Protein AF-A0A8J2TGL0-F1 (afdb_monomer_lite)

Secondary structure (DSSP, 8-state):
--------HHHHHHTSHHHHHTT---SSS-HHHHHHHHHHHHHHHHHHHHHHHHHSS-HHHHTT--

pLDDT: mean 70.77, std 12.99, range [52.66, 95.75]

Radius of gyration: 20.9 Å; chains: 1; bounding box: 55×38×40 Å

Foldseek 3Di:
DDDPDPPPVVVVVCVDLLNVQCPDPDPDPTSNVVVVVVVVVVVVVVVLVVCCVVVVQHPVVVVVVD

Sequence (66 aa):
MESKQPVDYYEQQSQRKYGEFATKFQFGSNPSAEIWNGRLAMVGFLLALIIEVTTGQGFLHWLGIY

Structure (mmCIF, N/CA/C/O backbone):
data_AF-A0A8J2TGL0-F1
#
_entry.id   AF-A0A8J2TGL0-F1
#
loop_
_atom_site.group_PDB
_atom_site.id
_atom_site.type_symbol
_atom_site.label_atom_id
_atom_site.label_alt_id
_atom_site.label_comp_id
_atom_site.label_asym_id
_atom_site.label_entity_id
_atom_site.label_seq_id
_atom_site.pdbx_PDB_ins_code
_atom_site.Cartn_x
_atom_site.Cartn_y
_atom_site.Cartn_z
_atom_site.occupancy
_atom_site.B_iso_or_equiv
_atom_site.auth_seq_id
_atom_site.auth_comp_id
_atom_site.auth_asym_id
_atom_site.auth_atom_id
_atom_site.pdbx_PDB_model_num
ATOM 1 N N . MET A 1 1 ? 43.927 18.716 -1.307 1.00 52.66 1 MET A N 1
ATOM 2 C CA . MET A 1 1 ? 42.569 18.573 -0.746 1.00 52.66 1 MET A CA 1
ATOM 3 C C . MET A 1 1 ? 41.714 18.016 -1.867 1.00 52.66 1 MET A C 1
ATOM 5 O O . MET A 1 1 ? 41.366 18.763 -2.767 1.00 52.66 1 MET A O 1
ATOM 9 N N . GLU A 1 2 ? 41.529 16.696 -1.887 1.00 64.56 2 GLU A N 1
ATOM 10 C CA . GLU A 1 2 ? 40.771 15.985 -2.924 1.00 64.56 2 GLU A CA 1
ATOM 11 C C . GLU A 1 2 ? 39.305 16.429 -2.853 1.00 64.56 2 GLU A C 1
ATOM 13 O O . GLU A 1 2 ? 38.582 16.072 -1.918 1.00 64.56 2 GLU A O 1
ATOM 18 N N . SER A 1 3 ? 38.874 17.271 -3.790 1.00 62.19 3 SER A N 1
ATOM 19 C CA . SER A 1 3 ? 37.473 17.648 -3.929 1.00 62.19 3 SER A CA 1
ATOM 20 C C . SER A 1 3 ? 36.708 16.432 -4.443 1.00 62.19 3 SER A C 1
ATOM 22 O O . SER A 1 3 ? 36.725 16.120 -5.632 1.00 62.19 3 SER A O 1
ATOM 24 N N . LYS A 1 4 ? 36.044 15.710 -3.532 1.00 65.00 4 LYS A N 1
ATOM 25 C CA . LYS A 1 4 ? 35.108 14.645 -3.904 1.00 65.00 4 LYS A CA 1
ATOM 26 C C . LYS A 1 4 ? 34.045 15.240 -4.829 1.00 65.00 4 LYS A C 1
ATOM 28 O O . LYS A 1 4 ? 33.185 15.991 -4.375 1.00 65.00 4 LYS A O 1
ATOM 33 N N . GLN A 1 5 ? 34.136 14.914 -6.116 1.00 70.06 5 GLN A N 1
ATOM 34 C CA . GLN A 1 5 ? 33.102 15.203 -7.103 1.00 70.06 5 GLN A CA 1
ATOM 35 C C . GLN A 1 5 ? 31.767 14.633 -6.591 1.00 70.06 5 GLN A C 1
ATOM 37 O O . GLN A 1 5 ? 31.758 13.506 -6.078 1.00 70.06 5 GLN A O 1
ATOM 42 N N . PRO A 1 6 ? 30.658 15.391 -6.661 1.00 68.25 6 PRO A N 1
ATOM 43 C CA . PRO A 1 6 ? 29.367 14.894 -6.215 1.00 68.25 6 PRO A CA 1
ATOM 44 C C . PRO A 1 6 ? 28.982 13.700 -7.089 1.00 68.25 6 PRO A C 1
ATOM 46 O O . PRO A 1 6 ? 28.922 13.798 -8.309 1.00 68.25 6 PRO A O 1
ATOM 49 N N . VAL A 1 7 ? 28.771 12.546 -6.457 1.00 70.00 7 VAL A N 1
ATOM 50 C CA . VAL A 1 7 ? 28.270 11.349 -7.138 1.00 70.00 7 VAL A CA 1
ATOM 51 C C . VAL A 1 7 ? 26.865 11.667 -7.637 1.00 70.00 7 VAL A C 1
ATOM 53 O O . VAL A 1 7 ? 25.948 11.835 -6.834 1.00 70.00 7 VAL A O 1
ATOM 56 N N . ASP A 1 8 ? 26.708 11.804 -8.951 1.00 72.75 8 ASP A N 1
ATOM 57 C CA . ASP A 1 8 ? 25.441 12.193 -9.560 1.00 72.75 8 ASP A CA 1
ATOM 58 C C . ASP A 1 8 ? 24.512 10.975 -9.656 1.00 72.75 8 ASP A C 1
ATOM 60 O O . ASP A 1 8 ? 24.511 10.189 -10.608 1.00 72.75 8 ASP A O 1
ATOM 64 N N . TYR A 1 9 ? 23.755 10.749 -8.580 1.00 60.12 9 TYR A N 1
ATOM 65 C CA . TYR A 1 9 ? 22.919 9.560 -8.415 1.00 60.12 9 TYR A CA 1
ATOM 66 C C . TYR A 1 9 ? 21.836 9.427 -9.494 1.00 60.12 9 TYR A C 1
ATOM 68 O O . TYR A 1 9 ? 21.338 8.319 -9.702 1.00 60.12 9 TYR A O 1
ATOM 76 N N . TYR A 1 10 ? 21.432 10.520 -10.145 1.00 59.88 10 TYR A N 1
ATOM 77 C CA . TYR A 1 10 ? 20.338 10.537 -11.119 1.00 59.88 10 TYR A CA 1
ATOM 78 C C . TYR A 1 10 ? 20.732 9.905 -12.457 1.00 59.88 10 TYR A C 1
ATOM 80 O O . TYR A 1 10 ? 19.970 9.103 -13.002 1.00 59.88 10 TYR A O 1
ATOM 88 N N . GLU A 1 11 ? 21.942 10.177 -12.946 1.00 60.62 11 GLU A N 1
ATOM 89 C CA . GLU A 1 11 ? 22.442 9.573 -14.186 1.00 60.62 11 GLU A CA 1
ATOM 90 C C . GLU A 1 11 ? 22.687 8.073 -14.028 1.00 60.62 11 GLU A C 1
ATOM 92 O O . GLU A 1 11 ? 22.351 7.275 -14.901 1.00 60.62 11 GLU A O 1
ATOM 97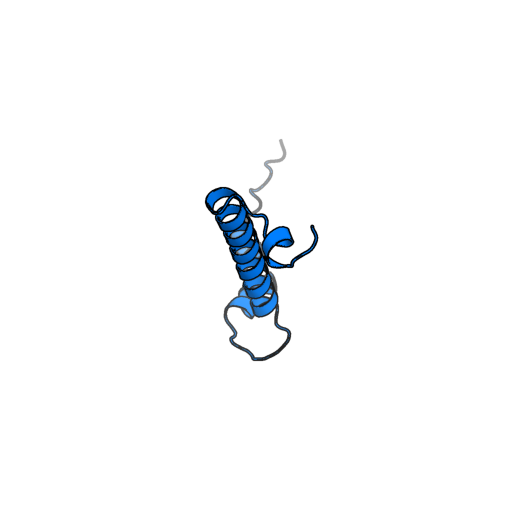 N N . GLN A 1 12 ? 23.201 7.652 -12.872 1.00 63.22 12 GLN A N 1
ATOM 98 C CA . GLN A 1 12 ? 23.415 6.231 -12.624 1.00 63.22 12 GLN A CA 1
ATOM 99 C C . GLN A 1 12 ? 22.094 5.481 -12.416 1.00 63.22 12 GLN A C 1
ATOM 101 O O . GLN A 1 12 ? 22.012 4.297 -12.733 1.00 63.22 12 GLN A O 1
ATOM 106 N N . GLN A 1 13 ? 21.053 6.144 -11.897 1.00 59.81 13 GLN A N 1
ATOM 107 C CA . GLN A 1 13 ? 19.716 5.563 -11.747 1.00 59.81 13 GLN A CA 1
ATOM 108 C C . GLN A 1 13 ? 19.010 5.329 -13.085 1.00 59.81 13 GLN A C 1
ATOM 110 O O . GLN A 1 13 ? 18.332 4.311 -13.215 1.00 59.81 13 GLN A O 1
ATOM 115 N N . SER A 1 14 ? 19.195 6.201 -14.081 1.00 56.31 14 SER A N 1
ATOM 116 C CA . SER A 1 14 ? 18.584 6.033 -15.410 1.00 56.31 14 SER A CA 1
ATOM 117 C C . SER A 1 14 ? 19.139 4.819 -16.173 1.00 56.31 14 SER A C 1
ATOM 119 O O . SER A 1 14 ? 18.424 4.203 -16.957 1.00 56.31 14 SER A O 1
ATOM 121 N N . GLN A 1 15 ? 20.381 4.423 -15.878 1.00 56.84 15 GLN A N 1
ATOM 122 C CA . GLN A 1 15 ? 21.048 3.229 -16.413 1.00 56.84 15 GLN A CA 1
ATOM 123 C C . GLN A 1 15 ? 20.714 1.938 -15.634 1.00 56.84 15 GLN A C 1
ATOM 125 O O . GLN A 1 15 ? 21.096 0.839 -16.046 1.00 56.84 15 GLN A O 1
ATOM 130 N N . ARG A 1 16 ? 20.023 2.020 -14.483 1.00 61.25 16 ARG A N 1
ATOM 131 C CA . ARG A 1 16 ? 19.638 0.823 -13.715 1.00 61.25 16 ARG A CA 1
ATOM 132 C C . ARG A 1 16 ? 18.493 0.127 -14.432 1.00 61.25 16 ARG A C 1
ATOM 134 O O . ARG A 1 16 ? 17.443 0.723 -14.635 1.00 61.25 16 ARG A O 1
ATOM 141 N N . LYS A 1 17 ? 18.668 -1.171 -14.711 1.00 54.47 17 LYS A N 1
ATOM 142 C CA . LYS A 1 17 ? 17.671 -2.076 -15.312 1.00 54.47 17 LYS A CA 1
ATOM 143 C C . LYS A 1 17 ? 16.219 -1.765 -14.889 1.00 54.47 17 LYS A C 1
ATOM 145 O O . LYS A 1 17 ? 15.348 -1.663 -15.743 1.00 54.47 17 LYS A O 1
ATOM 150 N N . TYR A 1 18 ? 15.959 -1.534 -13.599 1.00 59.38 18 TYR A N 1
ATOM 151 C CA . TYR A 1 18 ? 14.626 -1.211 -13.065 1.00 59.38 18 TYR A CA 1
ATOM 152 C C . TYR A 1 18 ? 13.924 0.002 -13.712 1.00 59.38 18 TYR A C 1
ATOM 154 O O . TYR A 1 18 ? 12.699 -0.016 -13.800 1.00 59.38 18 TYR A O 1
ATOM 162 N N . GLY A 1 19 ? 14.653 1.021 -14.186 1.00 56.62 19 GLY A N 1
ATOM 163 C CA . GLY A 1 19 ? 14.080 2.219 -14.817 1.00 56.62 19 GLY A CA 1
ATOM 164 C C . GLY A 1 19 ? 13.522 1.979 -16.224 1.00 56.62 19 GLY A C 1
ATOM 165 O O . GLY A 1 19 ? 12.524 2.583 -16.605 1.00 56.62 19 GLY A O 1
ATOM 166 N N . GLU A 1 20 ? 14.109 1.048 -16.980 1.00 58.62 20 GLU A N 1
ATOM 167 C CA . GLU A 1 20 ? 13.632 0.694 -18.323 1.00 58.62 20 GLU A CA 1
ATOM 168 C C . GLU A 1 20 ? 12.518 -0.368 -18.271 1.00 58.62 20 GLU A C 1
ATOM 170 O O . GLU A 1 20 ? 11.564 -0.319 -19.053 1.00 58.62 20 GLU A O 1
ATOM 175 N N . PHE A 1 21 ? 12.592 -1.306 -17.315 1.00 57.78 21 PHE A N 1
ATOM 176 C CA . PHE A 1 21 ? 11.565 -2.336 -17.131 1.00 57.78 21 PHE A CA 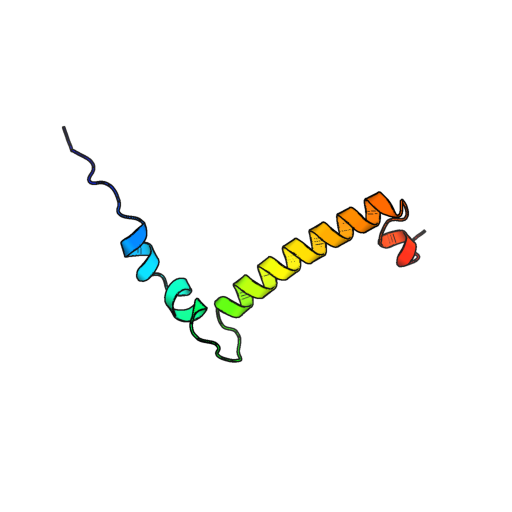1
ATOM 177 C C . PHE A 1 21 ? 10.259 -1.759 -16.571 1.00 57.78 21 PHE A C 1
ATOM 179 O O . PHE A 1 21 ? 9.196 -2.188 -17.030 1.00 57.78 21 PHE A O 1
ATOM 186 N N . ALA A 1 22 ? 10.323 -0.757 -15.674 1.00 56.06 22 ALA A N 1
ATOM 187 C CA . ALA A 1 22 ? 9.169 -0.062 -15.074 1.00 56.06 22 ALA A CA 1
ATOM 188 C C . ALA A 1 22 ? 8.162 0.464 -16.109 1.00 56.06 22 ALA A C 1
ATOM 190 O O . ALA A 1 22 ? 6.957 0.449 -15.868 1.00 56.06 22 ALA A O 1
ATOM 191 N N . THR A 1 23 ? 8.664 0.887 -17.269 1.00 55.28 23 THR A N 1
ATOM 192 C CA . THR A 1 23 ? 7.886 1.535 -18.335 1.00 55.28 23 THR A CA 1
ATOM 193 C C . THR A 1 23 ? 7.332 0.533 -19.354 1.00 55.28 23 THR A C 1
ATOM 195 O O . THR A 1 23 ? 6.408 0.843 -20.104 1.00 55.28 23 THR A O 1
ATOM 198 N N . LYS A 1 24 ? 7.863 -0.696 -19.390 1.00 57.72 24 LYS A N 1
ATOM 199 C CA . LYS A 1 24 ? 7.445 -1.729 -20.344 1.00 57.72 24 LYS A CA 1
ATOM 200 C C . LYS A 1 24 ? 6.379 -2.622 -19.705 1.00 57.72 24 LYS A C 1
ATOM 202 O O . LYS A 1 24 ? 6.694 -3.508 -18.911 1.00 57.72 24 LYS A O 1
ATOM 207 N N . PHE A 1 25 ? 5.114 -2.402 -20.073 1.00 56.25 25 PHE A N 1
ATOM 208 C CA . PHE A 1 25 ? 3.986 -3.265 -19.702 1.00 56.25 25 PHE A CA 1
ATOM 209 C C . PHE A 1 25 ? 4.051 -4.572 -20.505 1.00 56.25 25 PHE A C 1
ATOM 211 O O . PHE A 1 25 ? 3.359 -4.761 -21.501 1.00 56.25 25 PHE A O 1
ATOM 218 N N . GLN A 1 26 ? 4.971 -5.448 -20.113 1.00 60.88 26 GLN A N 1
ATOM 219 C CA . GLN A 1 26 ? 5.082 -6.798 -20.649 1.00 60.88 26 GLN A CA 1
ATOM 220 C C . GLN A 1 26 ? 4.468 -7.771 -19.646 1.00 60.88 26 GLN A C 1
ATOM 222 O O . GLN A 1 26 ? 4.833 -7.764 -18.469 1.00 60.88 26 GLN A O 1
ATOM 227 N N . PHE A 1 27 ? 3.535 -8.599 -20.113 1.00 58.16 27 PHE A N 1
ATOM 228 C CA . PHE A 1 27 ? 2.984 -9.696 -19.323 1.00 58.16 27 PHE A CA 1
ATOM 229 C C . PHE A 1 27 ? 4.066 -10.771 -19.126 1.00 58.16 27 PHE A C 1
ATOM 231 O O . PHE A 1 27 ? 4.576 -11.326 -20.097 1.00 58.16 27 PHE A O 1
ATOM 238 N N . GLY A 1 28 ? 4.441 -11.028 -17.869 1.00 64.38 28 GLY A N 1
ATOM 239 C CA . GLY A 1 28 ? 5.497 -11.968 -17.471 1.00 64.38 28 GLY A CA 1
ATOM 240 C C . GLY A 1 28 ? 6.169 -11.561 -16.152 1.00 64.38 28 GLY A C 1
ATOM 241 O O . GLY A 1 28 ? 5.834 -10.522 -15.580 1.00 64.38 28 GLY A O 1
ATOM 242 N N . SER A 1 29 ? 7.126 -12.361 -15.666 1.00 61.88 29 SER A N 1
ATOM 243 C CA . SER A 1 29 ? 7.952 -12.042 -14.486 1.00 61.88 29 SER A CA 1
ATOM 244 C C . SER A 1 29 ? 8.916 -10.886 -14.791 1.00 61.88 29 SER A C 1
ATOM 246 O O . SER A 1 29 ? 10.094 -11.089 -15.074 1.00 61.88 29 SER A O 1
ATOM 248 N N . ASN A 1 30 ? 8.387 -9.665 -14.807 1.00 68.62 30 ASN A N 1
ATOM 249 C CA . ASN A 1 30 ? 9.114 -8.427 -15.076 1.00 68.62 30 ASN A CA 1
ATOM 250 C C . ASN A 1 30 ? 9.367 -7.674 -13.752 1.00 68.62 30 ASN A C 1
ATOM 252 O O . ASN A 1 30 ? 8.453 -7.617 -12.926 1.00 68.62 30 ASN A O 1
ATOM 256 N N . PRO A 1 31 ? 10.536 -7.032 -13.550 1.00 73.25 31 PRO A N 1
ATOM 257 C CA . PRO A 1 31 ? 10.835 -6.222 -12.362 1.00 73.25 31 PRO A CA 1
ATOM 258 C C . PRO A 1 31 ? 9.734 -5.240 -11.930 1.00 73.25 31 PRO A C 1
ATOM 260 O O . PRO A 1 31 ? 9.543 -4.992 -10.743 1.00 73.25 31 PRO A O 1
ATOM 263 N N . SER A 1 32 ? 8.965 -4.702 -12.876 1.00 72.88 32 SER A N 1
ATOM 264 C CA . SER A 1 32 ? 7.821 -3.820 -12.605 1.00 72.88 32 SER A CA 1
ATOM 265 C C . SER A 1 32 ? 6.712 -4.538 -11.855 1.00 72.88 32 SER A C 1
ATOM 267 O O . SER A 1 32 ? 6.185 -3.992 -10.892 1.00 72.88 32 SER A O 1
ATOM 269 N N . ALA A 1 33 ? 6.375 -5.764 -12.267 1.00 77.75 33 ALA A N 1
ATOM 270 C CA . ALA A 1 33 ? 5.367 -6.579 -11.599 1.00 77.75 33 ALA A CA 1
ATOM 271 C C . ALA A 1 33 ? 5.800 -6.911 -10.165 1.00 77.75 33 ALA A C 1
ATOM 273 O O . ALA A 1 33 ? 4.978 -6.877 -9.258 1.00 77.75 33 ALA A O 1
ATOM 274 N N . GLU A 1 34 ? 7.094 -7.138 -9.936 1.00 81.00 34 GLU A N 1
ATOM 275 C CA . GLU A 1 34 ? 7.647 -7.380 -8.600 1.00 81.00 34 GLU A CA 1
ATOM 276 C C . GLU A 1 34 ? 7.507 -6.152 -7.684 1.00 81.00 34 GLU A C 1
ATOM 278 O O . GLU A 1 34 ? 7.043 -6.272 -6.548 1.00 81.00 34 GLU A O 1
ATOM 283 N N . ILE A 1 35 ? 7.793 -4.948 -8.198 1.00 83.31 35 ILE A N 1
ATOM 284 C CA . ILE A 1 35 ? 7.589 -3.692 -7.455 1.00 83.31 35 ILE A CA 1
ATOM 285 C C . ILE A 1 35 ? 6.100 -3.447 -7.175 1.00 83.31 35 ILE A C 1
ATOM 287 O O . ILE A 1 35 ? 5.742 -3.052 -6.062 1.00 83.31 35 ILE A O 1
ATOM 291 N N . TRP A 1 36 ? 5.226 -3.669 -8.159 1.00 83.25 36 TRP A N 1
ATOM 292 C CA . TRP A 1 36 ? 3.781 -3.512 -7.982 1.00 83.25 36 TRP A CA 1
ATOM 293 C C . TRP A 1 36 ? 3.224 -4.509 -6.960 1.00 83.25 36 TRP A C 1
ATOM 295 O O . TRP A 1 36 ? 2.500 -4.095 -6.056 1.00 83.25 36 TRP A O 1
ATOM 305 N N . ASN A 1 37 ? 3.632 -5.778 -7.019 1.00 87.69 37 ASN A N 1
ATOM 306 C CA . ASN A 1 37 ? 3.254 -6.794 -6.035 1.00 87.69 37 ASN A CA 1
ATOM 307 C C . ASN A 1 37 ? 3.738 -6.424 -4.627 1.00 87.69 37 ASN A C 1
ATOM 309 O O . ASN A 1 37 ? 2.969 -6.517 -3.672 1.00 87.69 37 ASN A O 1
ATOM 313 N N . GLY A 1 38 ? 4.974 -5.933 -4.494 1.00 90.81 38 GLY A N 1
ATOM 314 C CA . GLY A 1 38 ? 5.508 -5.465 -3.214 1.00 90.81 38 GLY A CA 1
ATOM 315 C C . GLY A 1 38 ? 4.705 -4.301 -2.622 1.00 90.81 38 GLY A C 1
ATOM 316 O O . GLY A 1 38 ? 4.375 -4.316 -1.436 1.00 90.81 38 GLY A O 1
ATOM 317 N N . ARG A 1 39 ? 4.318 -3.313 -3.441 1.00 94.69 39 ARG A N 1
ATOM 318 C CA . ARG A 1 39 ? 3.487 -2.177 -2.994 1.00 94.69 39 ARG A CA 1
ATOM 319 C C . ARG A 1 39 ? 2.094 -2.623 -2.564 1.00 94.69 39 ARG A C 1
ATOM 321 O O . ARG A 1 39 ? 1.615 -2.187 -1.520 1.00 94.69 39 ARG A O 1
ATOM 328 N N . LEU A 1 40 ? 1.467 -3.501 -3.343 1.00 93.94 40 LEU A N 1
ATOM 329 C CA . LEU A 1 40 ? 0.156 -4.057 -3.010 1.00 93.94 40 LEU A CA 1
ATOM 330 C C . LEU A 1 40 ? 0.206 -4.863 -1.708 1.00 93.94 40 LEU A C 1
ATOM 332 O O . LEU A 1 40 ? -0.688 -4.717 -0.880 1.00 93.94 40 LEU A O 1
ATOM 336 N N . ALA A 1 41 ? 1.271 -5.635 -1.478 1.00 92.81 41 ALA A N 1
ATOM 337 C CA . ALA A 1 41 ? 1.465 -6.371 -0.232 1.00 92.81 41 ALA A CA 1
ATOM 338 C C . ALA A 1 41 ? 1.607 -5.437 0.982 1.00 92.81 41 ALA A C 1
ATOM 340 O O . ALA A 1 41 ? 0.977 -5.676 2.010 1.00 92.81 41 ALA A O 1
ATOM 341 N N . MET A 1 42 ? 2.371 -4.344 0.860 1.00 95.75 42 MET A N 1
ATOM 342 C CA . MET A 1 42 ? 2.496 -3.346 1.934 1.00 95.75 42 MET A CA 1
ATOM 343 C C . MET A 1 42 ? 1.149 -2.694 2.269 1.00 95.75 42 MET A C 1
ATOM 345 O O . MET A 1 42 ? 0.814 -2.546 3.444 1.00 95.75 42 MET A O 1
ATOM 349 N N . VAL A 1 43 ? 0.357 -2.337 1.251 1.00 95.62 43 VAL A N 1
ATOM 350 C CA . VAL A 1 43 ? -0.986 -1.765 1.446 1.00 95.62 43 VAL A CA 1
ATOM 351 C C . VAL A 1 43 ? -1.934 -2.791 2.067 1.00 95.62 43 VAL A C 1
ATOM 353 O O . VAL A 1 43 ? -2.633 -2.465 3.021 1.00 95.62 43 VAL A O 1
ATOM 356 N N . GLY A 1 44 ? -1.934 -4.031 1.575 1.00 90.94 44 GLY A N 1
ATOM 357 C CA . GLY A 1 44 ? -2.760 -5.110 2.119 1.00 90.94 44 GLY A CA 1
ATOM 358 C C . GLY A 1 44 ? -2.452 -5.392 3.589 1.00 90.94 44 GLY A C 1
ATOM 359 O O . GLY A 1 44 ? -3.371 -5.516 4.393 1.00 90.94 44 GLY A O 1
ATOM 360 N N . PHE A 1 45 ? -1.170 -5.406 3.959 1.00 90.50 45 PHE A N 1
ATOM 361 C CA . PHE A 1 45 ? -0.746 -5.569 5.348 1.00 90.50 45 PHE A CA 1
ATOM 362 C C . PHE A 1 45 ? -1.195 -4.401 6.237 1.00 90.50 45 PHE A C 1
ATOM 364 O O . PHE A 1 45 ? -1.729 -4.618 7.324 1.00 90.50 45 PHE A O 1
ATOM 371 N N . LEU A 1 46 ? -1.034 -3.160 5.766 1.00 93.12 46 LEU A N 1
ATOM 372 C CA . LEU A 1 46 ? -1.475 -1.979 6.507 1.00 93.12 46 LEU A CA 1
ATOM 373 C C . LEU A 1 46 ? -2.996 -1.974 6.713 1.00 93.12 46 LEU A C 1
ATOM 375 O O . LEU A 1 46 ? -3.467 -1.694 7.813 1.00 93.12 46 LEU A O 1
ATOM 379 N N . LEU A 1 47 ? -3.765 -2.309 5.676 1.00 90.25 47 LEU A N 1
ATOM 380 C CA . LEU A 1 47 ? -5.220 -2.417 5.769 1.00 90.25 47 LEU A CA 1
ATOM 381 C C . LEU A 1 47 ? -5.642 -3.529 6.731 1.00 90.25 47 LEU A C 1
ATOM 383 O O . LEU A 1 47 ? -6.536 -3.302 7.541 1.00 90.25 47 LEU A O 1
ATOM 387 N N . ALA A 1 48 ? -4.983 -4.690 6.691 1.00 86.50 48 ALA A N 1
ATOM 388 C CA . ALA A 1 48 ? -5.250 -5.783 7.623 1.00 86.50 48 ALA A CA 1
ATOM 389 C C . ALA A 1 48 ? -5.043 -5.345 9.082 1.00 86.50 48 ALA A C 1
ATOM 391 O O . ALA A 1 48 ? -5.927 -5.568 9.907 1.00 86.50 48 ALA A O 1
ATOM 392 N N . LEU A 1 49 ? -3.945 -4.639 9.377 1.00 86.56 49 LEU A N 1
ATOM 393 C CA . LEU A 1 49 ? -3.697 -4.063 10.704 1.00 86.56 49 LEU A CA 1
ATOM 394 C C . LEU A 1 49 ? -4.774 -3.053 11.120 1.00 86.56 49 LEU A C 1
ATOM 396 O O . LEU A 1 49 ? -5.243 -3.082 12.255 1.00 86.56 49 LEU A O 1
ATOM 400 N N . ILE A 1 50 ? -5.184 -2.156 10.218 1.00 87.44 50 ILE A N 1
ATOM 401 C CA . ILE A 1 50 ? -6.225 -1.159 10.514 1.00 87.44 50 ILE A CA 1
ATOM 402 C C . ILE A 1 50 ? -7.559 -1.846 10.821 1.00 87.44 50 ILE A C 1
ATOM 404 O O . ILE A 1 50 ? -8.238 -1.461 11.775 1.00 87.44 50 ILE A O 1
ATOM 408 N N . ILE A 1 51 ? -7.931 -2.859 10.036 1.00 84.25 51 ILE A N 1
ATOM 409 C CA . ILE A 1 51 ? -9.167 -3.629 10.219 1.00 84.25 51 ILE A CA 1
ATOM 410 C C . ILE A 1 51 ? -9.133 -4.385 11.550 1.00 84.25 51 ILE A C 1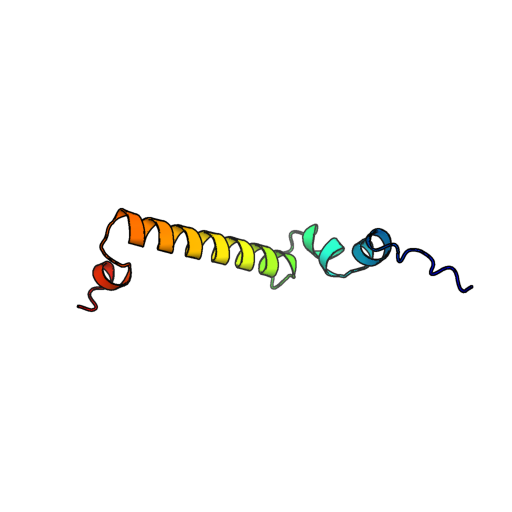
ATOM 412 O O . ILE A 1 51 ? -10.119 -4.370 12.283 1.00 84.25 51 ILE A O 1
ATOM 416 N N . GLU A 1 52 ? -8.001 -4.994 11.893 1.00 77.06 52 GLU A N 1
ATOM 417 C CA . GLU A 1 52 ? -7.797 -5.682 13.170 1.00 77.06 52 GLU A CA 1
ATOM 418 C C . GLU A 1 52 ? -7.968 -4.731 14.365 1.00 77.06 52 GLU A C 1
ATOM 420 O O . GLU A 1 52 ? -8.709 -5.041 15.300 1.00 77.06 52 GLU A O 1
ATOM 425 N N . VAL A 1 53 ? -7.376 -3.535 14.304 1.00 81.06 53 VAL A N 1
ATOM 426 C CA . VAL A 1 53 ? -7.505 -2.522 15.366 1.00 81.06 53 VAL A CA 1
ATOM 427 C C . VAL A 1 53 ? -8.927 -1.964 15.466 1.00 81.06 53 VAL A C 1
ATOM 429 O O . VAL A 1 53 ? -9.431 -1.773 16.570 1.00 81.06 53 VAL A O 1
ATOM 432 N N . THR A 1 54 ? -9.590 -1.693 14.339 1.00 77.25 54 THR A N 1
ATOM 433 C CA . THR A 1 54 ? -10.952 -1.122 14.345 1.00 77.25 54 THR A CA 1
ATOM 434 C C . THR A 1 54 ? -12.024 -2.134 14.730 1.00 77.25 54 THR A C 1
ATOM 436 O O . THR A 1 54 ? -12.987 -1.768 15.399 1.00 77.25 54 THR A O 1
ATOM 439 N N . THR A 1 55 ? -11.866 -3.398 14.341 1.00 73.19 55 THR A N 1
ATOM 440 C CA . THR A 1 55 ? -12.848 -4.451 14.638 1.00 73.19 55 THR A CA 1
ATOM 441 C C . THR A 1 55 ? -12.642 -5.031 16.039 1.00 73.19 55 THR A C 1
ATOM 443 O O . THR A 1 55 ? -13.568 -5.610 16.601 1.00 73.19 55 THR A O 1
ATOM 446 N N . GLY A 1 56 ? -11.438 -4.922 16.620 1.00 68.25 56 GLY A N 1
ATOM 447 C CA . GLY A 1 56 ? -11.103 -5.527 17.921 1.00 68.25 56 GLY A CA 1
ATOM 448 C C . GLY A 1 56 ? -11.143 -7.065 17.922 1.00 68.25 56 GLY A C 1
ATOM 449 O O . GLY A 1 56 ? -10.850 -7.703 18.929 1.00 68.25 56 GLY A O 1
ATOM 450 N N . GLN A 1 57 ? -11.492 -7.659 16.782 1.00 63.28 57 GLN A N 1
ATOM 451 C CA . GLN A 1 57 ? -11.404 -9.066 16.448 1.00 63.28 57 GLN A CA 1
ATOM 452 C C . GLN A 1 57 ? -10.238 -9.181 15.476 1.00 63.28 57 GLN A C 1
ATOM 454 O O . GLN A 1 57 ? -10.323 -8.687 14.351 1.00 63.28 57 GLN A O 1
ATOM 459 N N . GLY A 1 58 ? -9.137 -9.792 15.912 1.00 64.50 58 GLY A N 1
ATOM 460 C CA . GLY A 1 58 ? -8.011 -10.047 15.018 1.00 64.50 58 GLY A CA 1
ATOM 461 C C . GLY A 1 58 ? -8.470 -10.804 13.774 1.00 64.50 58 GLY A C 1
ATOM 462 O O . GLY A 1 58 ? -9.433 -11.571 13.828 1.00 64.50 58 GLY A O 1
ATOM 463 N N . PHE A 1 59 ? -7.763 -10.643 12.656 1.00 61.22 59 PHE A N 1
ATOM 464 C CA . PHE A 1 59 ? -7.994 -11.459 11.455 1.00 61.22 59 PHE A CA 1
ATOM 465 C C . PHE A 1 59 ? -8.027 -12.968 11.791 1.00 61.22 59 PHE A C 1
ATOM 467 O O . PHE A 1 59 ? -8.797 -13.730 11.214 1.00 61.22 59 PHE A O 1
ATOM 474 N N . LEU A 1 60 ? -7.268 -13.374 12.815 1.00 62.41 60 LEU A N 1
ATOM 475 C CA . LEU A 1 60 ? -7.245 -14.720 13.395 1.00 62.41 60 LEU A CA 1
ATOM 476 C C . LEU A 1 60 ? -8.563 -15.137 14.076 1.00 62.41 60 LEU A C 1
ATOM 478 O O . LEU A 1 60 ? -8.902 -16.316 14.058 1.00 62.41 60 LEU A O 1
ATOM 482 N N . HIS A 1 61 ? -9.332 -14.199 14.631 1.00 62.28 61 HIS A N 1
ATOM 483 C CA . HIS A 1 61 ? -10.670 -14.485 15.150 1.00 62.28 61 HIS A CA 1
ATOM 484 C C . HIS A 1 61 ? -11.675 -14.712 14.012 1.00 62.28 61 HIS A C 1
ATOM 486 O O . HIS A 1 61 ? -12.501 -15.614 14.095 1.00 62.28 61 HIS A O 1
ATOM 492 N N . TRP A 1 62 ? -11.579 -13.959 12.908 1.00 59.66 62 TRP A N 1
ATOM 493 C CA . TRP A 1 62 ? -12.396 -14.226 11.713 1.00 59.66 62 TRP A CA 1
ATOM 494 C C . TRP A 1 62 ? -12.04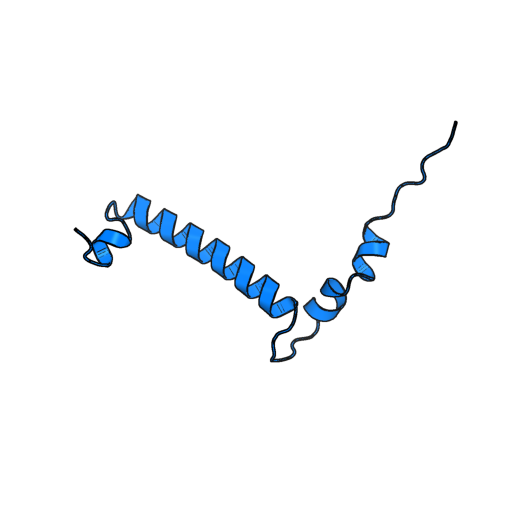0 -15.572 11.051 1.00 59.66 62 TRP A C 1
ATOM 496 O O . TRP A 1 62 ? -12.911 -16.244 10.506 1.00 59.66 62 TRP A O 1
ATOM 506 N N . LEU A 1 63 ? -10.779 -16.002 11.164 1.00 66.69 63 LEU A N 1
ATOM 507 C CA . LEU A 1 63 ? -10.290 -17.314 10.718 1.00 66.69 63 LEU A CA 1
ATOM 508 C C . LEU A 1 63 ? -10.612 -18.467 11.697 1.00 66.69 63 LEU A C 1
ATOM 510 O O . LEU A 1 63 ? -10.292 -19.616 11.401 1.00 66.69 63 LEU A O 1
ATOM 514 N N . GLY A 1 64 ? -11.255 -18.177 12.837 1.00 64.81 64 GLY A N 1
ATOM 515 C CA . GLY A 1 64 ? -11.770 -19.178 13.778 1.00 64.81 64 GLY A CA 1
ATOM 516 C C . GLY A 1 64 ? -10.716 -19.884 14.635 1.00 64.81 64 GLY A C 1
ATOM 517 O O . GLY A 1 64 ? -10.936 -21.024 15.034 1.00 64.81 64 GLY A O 1
ATOM 518 N N . ILE A 1 65 ? -9.562 -19.256 14.896 1.00 69.62 65 ILE A N 1
ATOM 519 C CA . ILE A 1 65 ? -8.446 -19.893 15.627 1.00 69.62 65 ILE A CA 1
ATOM 520 C C . ILE A 1 65 ? -8.468 -19.627 17.149 1.00 69.62 65 ILE A C 1
ATO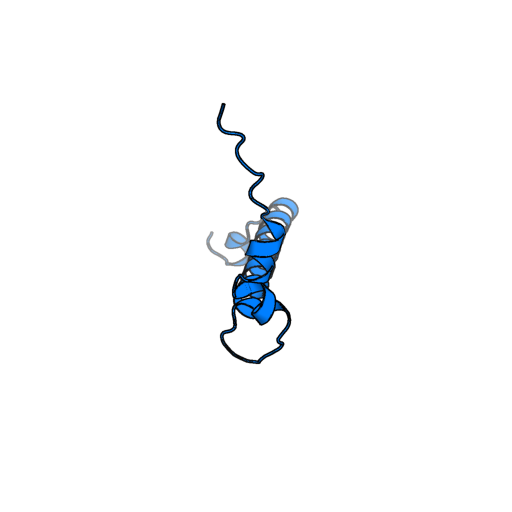M 522 O O . ILE A 1 65 ? -7.420 -19.691 17.788 1.00 69.62 65 ILE A O 1
ATOM 526 N N . TYR A 1 66 ? -9.632 -19.338 17.737 1.00 57.47 66 TYR A N 1
ATOM 527 C CA . TYR A 1 66 ? -9.878 -19.353 19.187 1.00 57.47 66 TYR A CA 1
ATOM 528 C C . TYR A 1 66 ? -11.358 -19.590 19.485 1.00 57.47 66 TYR A C 1
ATOM 530 O O . TYR A 1 66 ? -12.191 -19.091 18.694 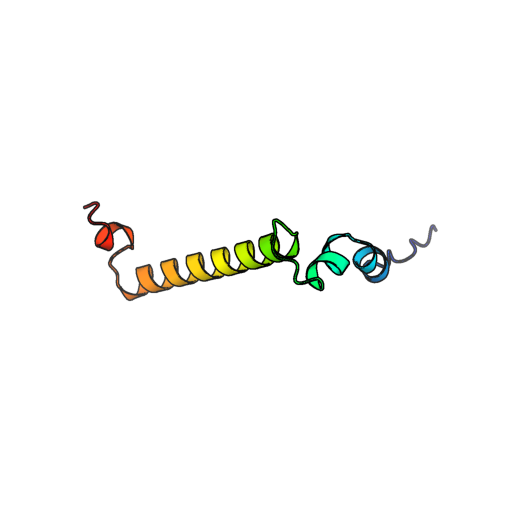1.00 57.47 66 TYR A O 1
#